Protein AF-A0A8X8BJA2-F1 (afdb_monomer)

Secondary structure (DSSP, 8-state):
--PPPPTTS---HHHHHHHHHHHHTTTT--SSHHHHHHHHHHHHHHHHHH-TT--HHHHHHHSPPP---

Radius of gyration: 11.99 Å; Cα contacts (8 Å, |Δi|>4): 48; chains: 1; bounding box: 29×30×26 Å

Organism: Polypterus senegalus (NCBI:txid55291)

Foldseek 3Di:
DDFDQDPVRDGDPLLVVLVVVCVVVVQQDDPDDVSRLVSLVVVLVVVCVVPVPDDPVVSCSNRPHDDDD

Sequence (69 aa):
M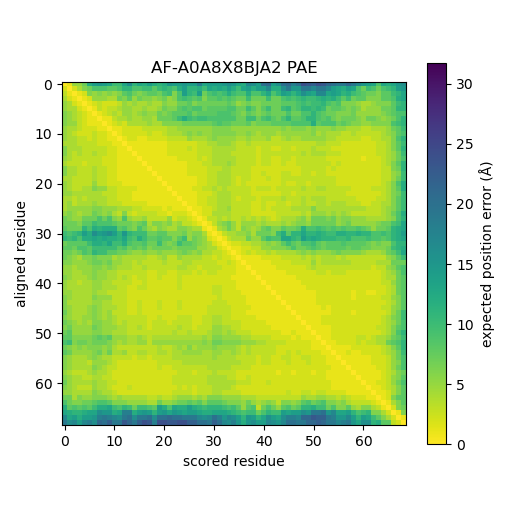NMPIAEDNSVHFTSTLTALIRTALEIKLASGVANQQRSDAELRKEISTVWPNLSQKTLDLLVPPHRRK

Nearest PDB structures (foldseek):
  8x91-assembly1_A  TM=9.660E-01  e=1.659E-05  Homo sapiens
  7yg5-assembly1_A  TM=9.416E-01  e=8.004E-05  Homo sapiens
  8x93-assembly1_A  TM=9.364E-01  e=1.111E-04  Homo sapiens

Solvent-accessible surface area (backbone atoms only — not comparable to full-atom values): 4275 Å² total; per-residue (Å²): 136,91,75,74,67,47,97,87,73,44,69,55,65,66,33,52,51,42,50,52,52,34,58,79,67,59,58,66,72,49,85,56,71,74,47,32,55,52,32,50,54,51,50,50,53,50,50,44,67,78,38,74,85,61,50,70,71,57,49,40,42,59,54,66,74,78,81,80,126

Mean predicted aligned error: 4.81 Å

Structure (mmCIF, N/CA/C/O backbone):
data_AF-A0A8X8BJA2-F1
#
_entry.id   AF-A0A8X8BJA2-F1
#
loop_
_atom_site.group_PDB
_atom_site.id
_atom_site.type_symbol
_atom_site.label_atom_id
_atom_site.label_alt_id
_atom_site.label_comp_id
_atom_site.label_asym_id
_atom_site.label_entity_id
_atom_site.label_seq_id
_atom_site.pdbx_PDB_ins_code
_atom_site.Cartn_x
_atom_site.Cartn_y
_atom_site.Cartn_z
_atom_site.occupancy
_atom_site.B_iso_or_equiv
_atom_site.auth_seq_id
_atom_site.auth_comp_id
_atom_site.auth_asym_id
_atom_site.auth_atom_id
_atom_site.pdbx_PDB_model_num
ATOM 1 N N . MET A 1 1 ? 2.835 12.065 -4.802 1.00 57.66 1 MET A N 1
ATOM 2 C CA . MET A 1 1 ? 2.750 10.616 -5.082 1.00 57.66 1 MET A CA 1
ATOM 3 C C . MET A 1 1 ? 4.155 10.035 -5.038 1.00 57.66 1 MET A C 1
ATOM 5 O O . MET A 1 1 ? 4.913 10.267 -5.965 1.00 57.66 1 MET A O 1
ATOM 9 N N . ASN A 1 2 ? 4.524 9.361 -3.944 1.00 61.16 2 ASN A N 1
ATOM 10 C CA . ASN A 1 2 ? 5.872 8.811 -3.725 1.00 61.16 2 ASN A CA 1
ATOM 11 C C . ASN A 1 2 ? 5.853 7.293 -3.942 1.00 61.16 2 ASN A C 1
ATOM 13 O O . ASN A 1 2 ? 5.874 6.521 -2.987 1.00 61.16 2 ASN A O 1
ATOM 17 N N . MET A 1 3 ? 5.736 6.877 -5.200 1.00 73.69 3 MET A N 1
ATOM 18 C CA . MET A 1 3 ? 5.684 5.463 -5.566 1.00 73.69 3 MET A CA 1
ATOM 19 C C . MET A 1 3 ? 7.092 4.863 -5.616 1.00 73.69 3 MET A C 1
ATOM 21 O O . MET A 1 3 ? 7.969 5.469 -6.233 1.00 73.69 3 MET A O 1
ATOM 25 N N . PRO A 1 4 ? 7.344 3.693 -5.001 1.00 72.12 4 PRO A N 1
ATOM 26 C CA . PRO A 1 4 ? 8.617 3.009 -5.171 1.00 72.12 4 PRO A CA 1
ATOM 27 C C . PRO A 1 4 ? 8.744 2.500 -6.610 1.00 72.12 4 PRO A C 1
ATOM 29 O O . PRO A 1 4 ? 7.833 1.868 -7.145 1.00 72.12 4 PRO A O 1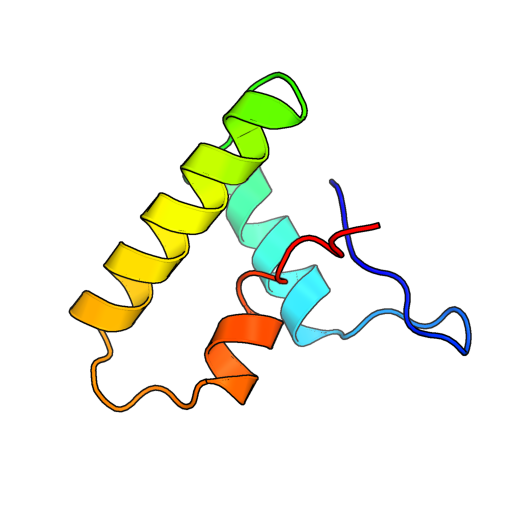
ATOM 32 N N . ILE A 1 5 ? 9.896 2.775 -7.211 1.00 79.25 5 ILE A N 1
ATOM 33 C CA . ILE A 1 5 ? 10.294 2.238 -8.509 1.00 79.25 5 ILE A CA 1
ATOM 34 C C . ILE A 1 5 ? 11.102 0.961 -8.241 1.00 79.25 5 ILE A C 1
ATOM 36 O O . ILE A 1 5 ? 11.963 0.941 -7.350 1.00 79.25 5 ILE A O 1
ATOM 40 N N . ALA A 1 6 ? 10.780 -0.115 -8.955 1.00 80.38 6 ALA A N 1
ATOM 41 C CA . ALA A 1 6 ? 11.529 -1.365 -8.915 1.00 80.38 6 ALA A CA 1
ATOM 42 C C . ALA A 1 6 ? 12.895 -1.217 -9.618 1.00 80.38 6 ALA A C 1
ATOM 44 O O . ALA A 1 6 ? 13.170 -0.219 -10.279 1.00 80.38 6 ALA A O 1
ATOM 45 N N . GLU A 1 7 ? 13.784 -2.197 -9.455 1.00 81.75 7 GLU A N 1
ATOM 46 C CA . GLU A 1 7 ? 15.154 -2.135 -10.002 1.00 81.75 7 GLU A CA 1
ATOM 47 C C . GLU A 1 7 ? 15.195 -2.122 -11.538 1.00 81.75 7 GLU A C 1
ATOM 49 O O . GLU A 1 7 ? 16.128 -1.591 -12.133 1.00 81.75 7 GLU A O 1
ATOM 54 N N . ASP A 1 8 ? 14.152 -2.644 -12.178 1.00 88.62 8 ASP A N 1
ATOM 55 C CA . ASP A 1 8 ? 13.949 -2.652 -13.627 1.00 88.62 8 ASP A CA 1
ATOM 56 C C . ASP A 1 8 ? 13.249 -1.383 -14.156 1.00 88.62 8 ASP A C 1
ATOM 58 O O . ASP A 1 8 ? 12.804 -1.348 -15.302 1.00 88.62 8 ASP A O 1
ATOM 62 N N . ASN A 1 9 ? 13.140 -0.333 -13.335 1.00 85.12 9 ASN A N 1
ATOM 63 C CA . ASN A 1 9 ? 12.388 0.897 -13.606 1.00 85.12 9 ASN A CA 1
ATOM 64 C C . ASN A 1 9 ? 10.869 0.708 -13.783 1.00 85.12 9 ASN A C 1
ATOM 66 O O . ASN A 1 9 ? 10.184 1.633 -14.229 1.00 85.12 9 ASN A O 1
ATOM 70 N N . SER A 1 10 ? 10.316 -0.451 -13.414 1.00 87.88 10 SER A N 1
ATOM 71 C CA . SER A 1 10 ? 8.869 -0.673 -13.416 1.00 87.88 10 SER A CA 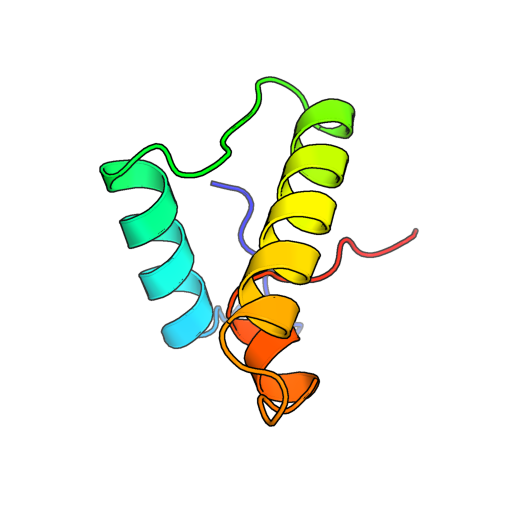1
ATOM 72 C C . SER A 1 10 ? 8.208 -0.215 -12.109 1.00 87.88 10 SER A C 1
ATOM 74 O O . SER A 1 10 ? 8.857 0.034 -11.088 1.00 87.88 10 SER A O 1
ATOM 76 N N . VAL A 1 11 ? 6.879 -0.098 -12.134 1.00 89.06 11 VAL A N 1
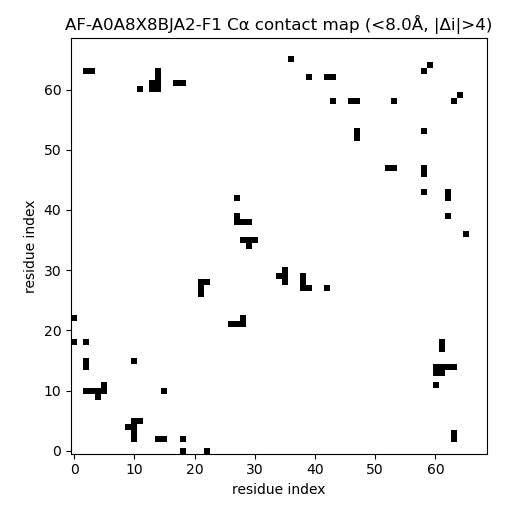ATOM 77 C CA . VAL A 1 11 ? 6.047 0.106 -10.941 1.00 89.06 11 VAL A CA 1
ATOM 78 C C . VAL A 1 11 ? 5.008 -1.005 -10.849 1.00 89.06 11 VAL A C 1
ATOM 80 O O . VAL A 1 11 ? 4.470 -1.459 -11.858 1.00 89.06 11 VAL A O 1
ATOM 83 N N . HIS A 1 12 ? 4.677 -1.433 -9.632 1.00 88.38 12 HIS A N 1
ATOM 84 C CA . HIS A 1 12 ? 3.640 -2.442 -9.436 1.00 88.38 12 HIS A CA 1
ATOM 85 C C . HIS A 1 12 ? 2.242 -1.850 -9.623 1.00 88.38 12 HIS A C 1
ATOM 87 O O . HIS A 1 12 ? 1.880 -0.887 -8.949 1.00 88.38 12 HIS A O 1
ATOM 93 N N . PHE A 1 13 ? 1.425 -2.484 -10.471 1.00 90.75 13 PHE A N 1
ATOM 94 C CA . PHE A 1 13 ? 0.044 -2.063 -10.731 1.00 90.75 13 PHE A CA 1
ATOM 95 C C . PHE A 1 13 ? -0.770 -1.882 -9.444 1.00 90.75 13 PHE A C 1
ATOM 97 O O . PHE A 1 13 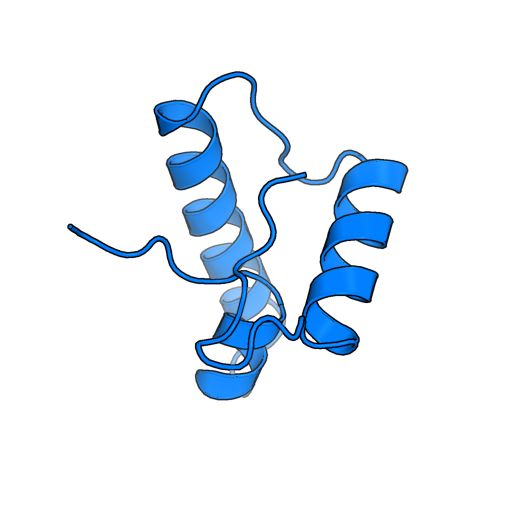? -1.359 -0.825 -9.244 1.00 90.75 13 PHE A O 1
ATOM 104 N N . THR A 1 14 ? -0.760 -2.878 -8.550 1.00 90.44 14 THR A N 1
ATOM 105 C CA . THR A 1 14 ? -1.507 -2.826 -7.284 1.00 90.44 14 THR A CA 1
ATOM 106 C C . THR A 1 14 ? -1.089 -1.635 -6.434 1.00 90.44 14 THR A C 1
ATOM 108 O O . THR A 1 14 ? -1.942 -0.890 -5.969 1.00 90.44 14 THR A O 1
ATOM 111 N N . SER A 1 15 ? 0.216 -1.406 -6.283 1.00 89.94 15 SER A N 1
ATOM 112 C CA . SER A 1 15 ? 0.731 -0.278 -5.511 1.00 89.94 15 SER A CA 1
ATOM 113 C C . SER A 1 15 ? 0.321 1.056 -6.140 1.00 89.94 15 SER A C 1
ATOM 115 O O . SER A 1 15 ? -0.100 1.967 -5.430 1.00 89.94 15 SER A O 1
ATOM 117 N N . THR A 1 16 ? 0.399 1.171 -7.470 1.00 90.88 16 THR A N 1
ATOM 118 C CA . THR A 1 16 ? -0.011 2.377 -8.204 1.00 90.88 16 THR A CA 1
ATOM 119 C C . THR A 1 16 ? -1.501 2.644 -8.039 1.00 90.88 16 THR A C 1
ATOM 121 O O . THR A 1 16 ? -1.890 3.765 -7.718 1.00 90.88 16 THR A O 1
ATOM 124 N N . LEU A 1 17 ? -2.338 1.617 -8.197 1.00 92.25 17 LEU A N 1
ATOM 125 C CA . LEU A 1 17 ? -3.781 1.718 -8.010 1.00 92.25 17 LEU A CA 1
ATOM 126 C C . LEU A 1 17 ? -4.125 2.145 -6.578 1.0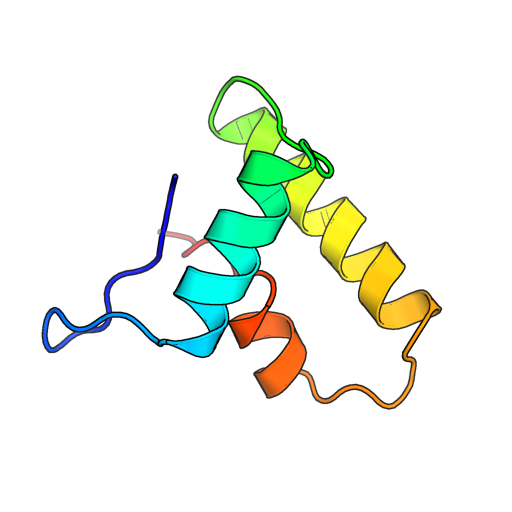0 92.25 17 LEU A C 1
ATOM 128 O O . LEU A 1 17 ? -4.897 3.083 -6.387 1.00 92.25 17 LEU A O 1
ATOM 132 N N . THR A 1 18 ? -3.523 1.511 -5.570 1.00 91.00 18 THR A N 1
ATOM 133 C CA . THR A 1 18 ? -3.742 1.868 -4.164 1.00 91.00 18 THR A CA 1
ATOM 134 C C . THR A 1 18 ? -3.319 3.302 -3.875 1.00 91.00 18 THR A C 1
ATOM 136 O O . THR A 1 18 ? -4.044 4.018 -3.189 1.00 91.00 18 THR A O 1
ATOM 139 N N . ALA A 1 19 ? -2.195 3.761 -4.423 1.00 88.88 19 ALA A N 1
ATOM 140 C CA . ALA A 1 19 ? -1.757 5.136 -4.235 1.00 88.88 19 ALA A CA 1
ATOM 141 C C . ALA A 1 19 ? -2.701 6.147 -4.907 1.00 88.88 19 ALA A C 1
ATOM 143 O O . ALA A 1 19 ? -2.998 7.179 -4.310 1.00 88.88 19 ALA A O 1
ATOM 144 N N . LEU A 1 20 ? -3.220 5.845 -6.103 1.00 91.81 20 LEU A N 1
ATOM 145 C CA . LEU A 1 20 ? -4.209 6.694 -6.776 1.00 91.81 20 LEU A CA 1
ATOM 146 C C . LEU A 1 20 ? -5.506 6.793 -5.966 1.00 91.81 20 LEU A C 1
ATOM 148 O O . LEU A 1 20 ? -5.999 7.897 -5.749 1.00 91.81 20 LEU A O 1
ATOM 152 N N . ILE A 1 21 ? -6.017 5.665 -5.460 1.00 92.56 21 ILE A N 1
ATOM 153 C CA . ILE A 1 21 ? -7.197 5.632 -4.582 1.00 92.56 21 ILE A CA 1
ATOM 154 C C . ILE A 1 21 ? -6.932 6.435 -3.303 1.00 92.56 21 ILE A C 1
ATOM 156 O O . ILE A 1 21 ? -7.745 7.272 -2.918 1.00 92.56 21 ILE A O 1
ATOM 160 N N . ARG A 1 22 ? -5.772 6.227 -2.666 1.00 90.56 22 ARG A N 1
ATOM 161 C CA . ARG A 1 22 ? -5.367 6.945 -1.452 1.00 90.56 22 ARG A CA 1
ATOM 162 C C . ARG A 1 22 ? -5.337 8.455 -1.671 1.00 90.56 22 ARG A C 1
ATOM 164 O O . ARG A 1 22 ? -5.751 9.194 -0.786 1.00 90.56 22 ARG A O 1
ATOM 171 N N . THR A 1 23 ? -4.856 8.906 -2.827 1.00 89.75 23 THR A N 1
ATOM 172 C CA . THR A 1 23 ? -4.828 10.329 -3.173 1.00 89.75 23 THR A CA 1
ATOM 173 C C . THR A 1 23 ? -6.197 10.886 -3.510 1.00 89.75 23 THR A C 1
ATOM 175 O O . THR A 1 23 ? -6.533 11.945 -2.998 1.00 89.75 23 THR A O 1
ATOM 178 N N . ALA A 1 24 ? -7.006 10.176 -4.294 1.00 93.06 24 ALA A N 1
ATOM 179 C CA . ALA A 1 24 ? -8.352 10.627 -4.641 1.00 93.06 24 ALA A CA 1
ATOM 180 C C . ALA A 1 24 ? -9.280 10.744 -3.419 1.00 93.06 24 ALA A C 1
ATOM 182 O O . ALA A 1 24 ? -10.188 11.567 -3.417 1.00 93.06 24 ALA A O 1
ATOM 183 N N . LEU A 1 25 ? -9.051 9.920 -2.393 1.00 93.00 25 LEU A N 1
ATOM 184 C CA . LEU A 1 25 ? -9.839 9.891 -1.158 1.00 93.00 25 LEU A CA 1
ATOM 185 C C . LEU A 1 25 ? -9.150 10.590 0.025 1.00 93.00 25 LEU A C 1
ATOM 187 O O . LEU A 1 25 ? -9.652 10.519 1.142 1.00 93.00 25 LEU A O 1
ATOM 191 N N . GLU A 1 26 ? -7.983 11.199 -0.196 1.00 88.69 26 GLU A N 1
ATOM 192 C CA . GLU A 1 26 ? -7.188 11.887 0.833 1.00 88.69 26 GLU A CA 1
ATOM 193 C C . GLU A 1 26 ? -6.897 11.039 2.093 1.00 88.69 26 GLU A C 1
ATOM 195 O O . GLU A 1 26 ? -6.807 11.534 3.218 1.00 88.69 26 GLU A O 1
ATOM 200 N N . ILE A 1 27 ? -6.699 9.728 1.924 1.00 88.00 27 ILE A N 1
ATOM 201 C CA . ILE A 1 27 ? -6.523 8.796 3.045 1.00 88.00 27 ILE A CA 1
ATOM 202 C C . ILE A 1 27 ? -5.134 8.971 3.666 1.00 88.00 27 ILE A C 1
ATOM 204 O O . ILE A 1 27 ? -4.114 8.569 3.092 1.00 88.00 27 ILE A O 1
ATOM 208 N N . LYS A 1 28 ? -5.102 9.522 4.886 1.00 82.81 28 LYS A N 1
ATOM 209 C CA . LYS A 1 28 ? -3.889 9.702 5.702 1.00 82.81 28 LYS A CA 1
ATOM 210 C C . LYS A 1 28 ? -2.728 10.287 4.895 1.00 82.81 28 LYS A C 1
ATOM 212 O O . LYS A 1 28 ? -1.622 9.750 4.918 1.00 82.81 28 LYS A O 1
ATOM 217 N N . LEU A 1 29 ? -2.983 11.329 4.113 1.00 83.12 29 LEU A N 1
ATOM 218 C CA . LEU A 1 29 ? -1.925 12.069 3.435 1.00 83.12 29 LEU A CA 1
ATOM 219 C C . LEU A 1 29 ? -1.398 13.164 4.356 1.00 83.12 29 LEU A C 1
ATOM 221 O O . LEU A 1 29 ? -2.178 13.858 5.002 1.00 83.12 29 LEU A O 1
ATOM 225 N N . ALA A 1 30 ? -0.078 13.322 4.409 1.00 81.56 30 ALA A N 1
ATOM 226 C CA . ALA A 1 30 ? 0.545 14.375 5.191 1.00 81.56 30 ALA A CA 1
ATOM 227 C C . ALA A 1 30 ? 1.535 15.181 4.350 1.00 81.56 30 ALA A C 1
ATOM 229 O O . ALA A 1 30 ? 2.215 14.667 3.462 1.00 81.56 30 ALA A O 1
ATOM 230 N N . SER A 1 31 ? 1.641 16.473 4.656 1.00 78.12 31 SER A N 1
ATOM 231 C CA . SER A 1 31 ? 2.642 17.341 4.046 1.00 78.12 31 SER A CA 1
ATOM 232 C C . SER A 1 31 ? 4.022 17.075 4.656 1.00 78.12 31 SER A C 1
ATOM 234 O O . SER A 1 31 ? 4.205 17.190 5.872 1.00 78.12 31 SER A O 1
ATOM 236 N N . GLY A 1 32 ? 5.003 16.781 3.801 1.00 77.75 32 GLY A N 1
ATOM 237 C CA . GLY A 1 32 ? 6.403 16.586 4.183 1.00 77.75 32 GLY A CA 1
ATOM 238 C C . GLY A 1 32 ? 6.783 15.123 4.429 1.00 77.75 32 GLY A C 1
ATOM 239 O O . GLY A 1 32 ? 5.977 14.316 4.885 1.00 77.75 32 GLY A O 1
ATOM 240 N N . VAL A 1 33 ? 8.043 14.784 4.131 1.00 75.12 33 VAL A N 1
ATOM 241 C CA . VAL A 1 33 ? 8.545 13.397 4.141 1.00 75.12 33 VAL A CA 1
ATOM 242 C C . VAL A 1 33 ? 8.356 12.740 5.508 1.00 75.12 33 VAL A C 1
ATOM 244 O O . VAL A 1 33 ? 7.730 11.693 5.578 1.00 75.12 33 VAL A O 1
ATOM 247 N N . ALA A 1 34 ? 8.818 13.368 6.595 1.00 77.06 34 ALA A N 1
ATOM 248 C CA . ALA A 1 34 ? 8.737 12.796 7.943 1.00 77.06 34 ALA A CA 1
ATOM 249 C C . ALA A 1 34 ? 7.291 12.526 8.401 1.00 77.06 34 ALA A C 1
ATOM 251 O O . ALA A 1 34 ? 7.003 11.483 8.990 1.00 77.06 34 ALA A O 1
ATOM 252 N N . ASN A 1 35 ? 6.366 13.435 8.081 1.00 81.06 35 ASN A N 1
ATOM 253 C CA . ASN A 1 35 ? 4.957 13.270 8.432 1.00 81.06 35 ASN A CA 1
ATOM 254 C C . ASN A 1 35 ? 4.298 12.174 7.591 1.00 81.06 35 ASN A C 1
ATOM 256 O O . ASN A 1 35 ? 3.517 11.390 8.123 1.00 81.06 35 ASN A O 1
ATOM 260 N N . GLN A 1 36 ? 4.668 12.060 6.312 1.00 83.38 36 GLN A N 1
ATOM 261 C CA . GLN A 1 36 ? 4.182 10.990 5.446 1.00 83.38 36 GLN A CA 1
ATOM 262 C C . GLN A 1 36 ? 4.597 9.609 5.972 1.00 83.38 36 GLN A C 1
ATOM 264 O O . GLN A 1 36 ? 3.777 8.695 5.972 1.00 83.38 36 GLN A O 1
ATOM 269 N N . GLN A 1 37 ? 5.818 9.464 6.507 1.00 85.56 37 GLN A N 1
ATOM 270 C CA . GLN A 1 37 ? 6.257 8.190 7.092 1.00 85.56 37 GLN A CA 1
ATOM 271 C C . GLN A 1 37 ? 5.422 7.766 8.295 1.00 85.56 37 GLN A C 1
ATOM 273 O O . GLN A 1 37 ? 5.102 6.587 8.461 1.00 85.56 37 GLN A O 1
ATOM 278 N N . ARG A 1 38 ? 5.047 8.734 9.131 1.00 88.06 38 ARG A N 1
ATOM 279 C CA . ARG A 1 38 ? 4.172 8.486 10.273 1.00 88.06 38 ARG A CA 1
ATOM 280 C C . ARG A 1 38 ? 2.776 8.070 9.815 1.00 88.06 38 ARG A C 1
ATOM 282 O O . ARG A 1 38 ? 2.254 7.071 10.304 1.00 88.06 38 ARG A O 1
ATOM 289 N N . SER A 1 39 ? 2.201 8.788 8.856 1.00 89.81 39 SER A N 1
ATOM 290 C CA . SER A 1 39 ? 0.884 8.461 8.310 1.00 89.81 39 SER A CA 1
ATOM 291 C C . SER A 1 39 ? 0.848 7.086 7.635 1.00 89.81 39 SER A C 1
ATOM 293 O O . SER A 1 39 ? -0.131 6.359 7.791 1.00 89.81 39 SER A O 1
ATOM 295 N N . ASP A 1 40 ? 1.920 6.690 6.945 1.00 90.00 40 ASP A N 1
ATOM 296 C CA . ASP A 1 40 ? 2.054 5.361 6.337 1.00 90.00 40 ASP A CA 1
ATOM 297 C C . ASP A 1 40 ? 2.139 4.257 7.402 1.00 90.00 40 ASP A C 1
ATOM 299 O O . ASP A 1 40 ? 1.497 3.214 7.266 1.00 90.00 40 ASP A O 1
ATOM 303 N N . ALA A 1 41 ? 2.870 4.489 8.496 1.00 91.06 41 ALA A N 1
ATOM 304 C CA . ALA A 1 41 ? 2.935 3.553 9.619 1.00 91.06 41 ALA A CA 1
ATOM 305 C C . ALA A 1 41 ? 1.568 3.372 10.304 1.00 91.06 41 ALA A C 1
ATOM 307 O O . ALA A 1 41 ? 1.174 2.248 10.625 1.00 91.06 41 ALA A O 1
ATOM 308 N N . GLU A 1 42 ? 0.822 4.461 10.492 1.00 92.50 42 GLU A N 1
ATOM 309 C CA . GLU A 1 42 ? -0.534 4.408 11.041 1.00 92.50 42 GLU A CA 1
ATOM 310 C C . GLU A 1 42 ? -1.509 3.685 10.106 1.00 92.50 42 GLU A C 1
ATOM 312 O O . GLU A 1 42 ? -2.292 2.856 10.568 1.00 92.50 42 GLU A O 1
ATOM 317 N N . LEU A 1 43 ? -1.440 3.953 8.798 1.00 92.31 43 LEU A N 1
ATOM 318 C CA . LEU A 1 43 ? -2.263 3.275 7.797 1.0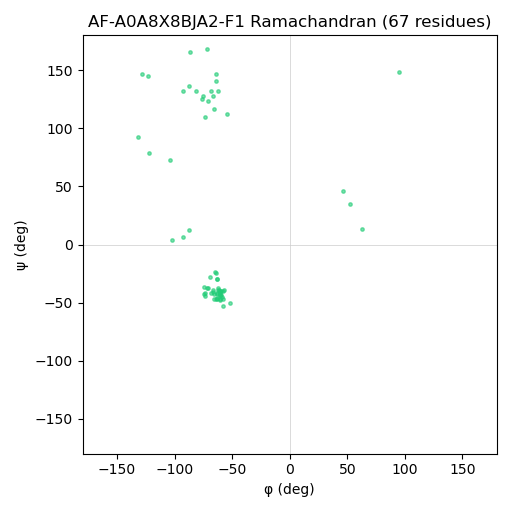0 92.31 43 LEU A CA 1
ATOM 319 C C . LEU A 1 43 ? -1.992 1.765 7.783 1.00 92.31 43 LEU A C 1
ATOM 321 O O . LEU A 1 43 ? -2.924 0.966 7.751 1.00 92.31 43 LEU A O 1
ATOM 325 N N . ARG A 1 44 ? -0.722 1.356 7.875 1.00 93.38 44 ARG A N 1
ATOM 326 C CA . ARG A 1 44 ? -0.352 -0.065 7.964 1.00 93.38 44 ARG A CA 1
ATOM 327 C C . ARG A 1 44 ? -0.952 -0.733 9.193 1.00 93.38 44 ARG A C 1
ATOM 329 O O . ARG A 1 44 ? -1.501 -1.824 9.075 1.00 93.38 44 ARG A O 1
ATOM 336 N N . LYS A 1 45 ? -0.892 -0.070 10.351 1.00 93.94 45 LYS A N 1
ATOM 337 C CA . LYS A 1 45 ? -1.486 -0.581 11.593 1.00 93.94 45 LYS A CA 1
ATOM 338 C C . LYS A 1 45 ? -2.999 -0.773 11.460 1.00 93.94 45 LYS A C 1
ATOM 340 O O . LYS A 1 45 ? -3.516 -1.800 11.897 1.00 93.94 45 LYS A O 1
ATOM 345 N N . GLU A 1 46 ? -3.700 0.183 10.857 1.00 94.75 46 GLU A N 1
ATOM 346 C CA . GLU A 1 46 ? -5.145 0.077 10.621 1.00 94.75 46 GLU A CA 1
ATOM 347 C C . GLU A 1 46 ? -5.485 -1.070 9.670 1.00 94.75 46 GLU A C 1
ATOM 349 O O . GLU A 1 46 ? -6.332 -1.896 10.004 1.00 94.75 46 GLU A O 1
ATOM 354 N N . ILE A 1 47 ? -4.774 -1.195 8.544 1.00 93.81 47 ILE A N 1
ATOM 355 C CA . ILE A 1 47 ? -4.983 -2.296 7.591 1.00 93.81 47 ILE A CA 1
ATOM 356 C C . ILE A 1 47 ? -4.759 -3.652 8.273 1.00 93.81 4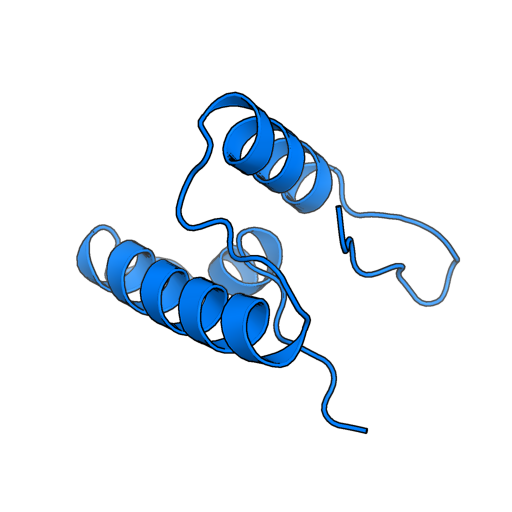7 ILE A C 1
ATOM 358 O O . ILE A 1 47 ? -5.593 -4.543 8.138 1.00 93.81 47 ILE A O 1
ATOM 362 N N . SER A 1 48 ? -3.687 -3.809 9.055 1.00 94.19 48 SER A N 1
ATOM 363 C CA . SER A 1 48 ? -3.435 -5.043 9.815 1.00 94.19 48 SER A CA 1
ATOM 364 C C . SER A 1 48 ? -4.500 -5.330 10.875 1.00 94.19 48 SER A C 1
ATOM 366 O O . SER A 1 48 ? -4.750 -6.489 11.187 1.00 94.19 48 SER A O 1
ATOM 368 N N . THR A 1 49 ? -5.132 -4.295 11.433 1.00 96.06 49 THR A N 1
ATOM 369 C CA . THR A 1 49 ? -6.206 -4.457 12.424 1.00 96.06 49 THR A CA 1
ATOM 370 C C . THR A 1 49 ? -7.502 -4.930 11.763 1.00 96.06 49 THR A C 1
ATOM 372 O O . THR A 1 49 ? -8.173 -5.809 12.296 1.00 96.06 49 THR A O 1
ATOM 375 N N . VAL A 1 50 ? -7.848 -4.379 10.594 1.00 96.75 50 VAL A N 1
ATOM 376 C CA . VAL A 1 50 ? -9.060 -4.756 9.843 1.00 96.75 50 VAL A CA 1
ATOM 377 C C . VAL A 1 50 ? -8.895 -6.120 9.163 1.00 96.75 50 VAL A C 1
ATOM 379 O O . VAL A 1 50 ? -9.835 -6.912 9.130 1.00 96.75 50 VAL A O 1
ATOM 382 N N . TRP A 1 51 ? -7.695 -6.424 8.662 1.00 96.19 51 TRP A N 1
ATOM 383 C CA . TRP A 1 51 ? -7.374 -7.687 7.995 1.00 96.19 51 TRP A CA 1
ATOM 384 C C . TRP A 1 51 ? -6.207 -8.410 8.690 1.00 96.19 51 TRP A C 1
ATOM 386 O O . TRP A 1 51 ? -5.088 -8.410 8.172 1.00 96.19 51 TRP A O 1
ATOM 396 N N . PRO A 1 52 ? -6.445 -9.091 9.827 1.00 93.81 52 PRO A N 1
ATOM 397 C CA . PRO A 1 52 ? -5.384 -9.731 10.617 1.00 93.81 52 PRO A CA 1
ATOM 398 C C . PRO A 1 52 ? -4.659 -10.873 9.889 1.00 93.81 52 PRO A C 1
ATOM 400 O O . PRO A 1 52 ? -3.502 -11.153 10.181 1.00 93.81 52 PRO A O 1
ATOM 403 N N . ASN A 1 53 ? -5.313 -11.507 8.911 1.00 95.75 53 ASN A N 1
ATOM 404 C CA . ASN A 1 53 ? -4.735 -12.588 8.102 1.00 95.75 53 ASN A CA 1
ATOM 405 C C . ASN A 1 53 ? -4.074 -12.087 6.804 1.00 95.75 53 ASN A C 1
ATOM 407 O O . ASN A 1 53 ? -3.695 -12.892 5.950 1.00 95.75 53 ASN A O 1
ATOM 411 N N . LEU A 1 54 ? -3.973 -10.768 6.605 1.00 95.00 54 LEU A N 1
ATOM 412 C CA . LEU A 1 54 ? -3.331 -10.207 5.422 1.00 95.00 54 LEU A CA 1
ATOM 413 C C . LEU A 1 54 ? -1.834 -10.526 5.444 1.00 95.00 54 LEU A C 1
ATOM 415 O O . LEU A 1 54 ? -1.132 -10.226 6.407 1.00 95.00 54 LEU A O 1
ATOM 419 N N . SER A 1 55 ? -1.328 -11.101 4.353 1.00 95.00 55 SER A N 1
ATOM 420 C CA . SER A 1 55 ? 0.099 -11.400 4.256 1.00 95.00 55 SER A CA 1
ATOM 421 C C . SER A 1 55 ? 0.944 -10.122 4.284 1.00 95.00 55 SER A C 1
ATOM 423 O O . SER A 1 55 ? 0.563 -9.092 3.716 1.00 95.00 55 SER A O 1
ATOM 425 N N . GLN A 1 56 ? 2.141 -10.216 4.865 1.00 90.75 56 GLN A N 1
ATOM 426 C CA . GLN A 1 56 ? 3.093 -9.106 4.910 1.00 90.75 56 GLN A CA 1
ATOM 427 C C . GLN A 1 56 ? 3.441 -8.590 3.503 1.00 90.75 56 GLN A C 1
ATOM 429 O O . GLN A 1 56 ? 3.483 -7.384 3.276 1.00 90.75 56 GLN A O 1
ATOM 434 N N . LYS A 1 57 ? 3.580 -9.500 2.530 1.00 90.50 57 LYS A N 1
ATOM 435 C CA . LYS A 1 57 ? 3.836 -9.165 1.122 1.00 90.50 57 LYS A CA 1
ATOM 436 C C . LYS A 1 57 ? 2.722 -8.302 0.527 1.00 90.50 57 LYS A C 1
ATOM 438 O O . LYS A 1 57 ? 3.001 -7.337 -0.176 1.00 90.50 57 LYS A O 1
ATOM 443 N N . THR A 1 58 ? 1.462 -8.639 0.802 1.00 91.50 58 THR A N 1
ATOM 444 C CA . THR A 1 58 ? 0.325 -7.846 0.320 1.00 91.50 58 THR A CA 1
ATOM 445 C C . THR A 1 58 ? 0.285 -6.486 1.008 1.00 91.50 58 THR A C 1
ATOM 447 O O . THR A 1 58 ? 0.079 -5.480 0.337 1.00 91.50 58 THR A O 1
ATOM 450 N N . LEU A 1 59 ? 0.544 -6.427 2.318 1.00 92.38 59 LEU A N 1
ATOM 451 C CA . LEU A 1 59 ? 0.612 -5.162 3.053 1.00 92.38 59 LEU A CA 1
ATOM 452 C C . LEU A 1 59 ? 1.703 -4.231 2.499 1.00 92.38 59 LEU A C 1
ATOM 454 O O . LEU A 1 59 ? 1.471 -3.033 2.355 1.00 92.38 59 LEU A O 1
ATOM 458 N N . ASP A 1 60 ? 2.861 -4.780 2.136 1.00 90.19 60 ASP A N 1
ATOM 459 C CA . ASP A 1 60 ? 3.959 -4.028 1.520 1.00 90.19 60 ASP A CA 1
ATOM 460 C C . ASP A 1 60 ? 3.636 -3.554 0.098 1.00 90.19 60 ASP A C 1
ATOM 462 O O . ASP A 1 60 ? 4.121 -2.506 -0.317 1.00 90.19 60 ASP A O 1
ATOM 466 N N . LEU A 1 61 ? 2.779 -4.264 -0.640 1.00 89.75 61 LEU A N 1
ATOM 467 C CA . LEU A 1 61 ? 2.274 -3.776 -1.925 1.00 89.75 61 LEU A CA 1
ATOM 468 C C . LEU A 1 61 ? 1.274 -2.628 -1.755 1.00 89.75 61 LEU A C 1
ATOM 470 O O . LEU A 1 61 ? 1.279 -1.709 -2.571 1.00 89.75 61 LEU A O 1
ATOM 474 N N . LEU A 1 62 ? 0.423 -2.676 -0.726 1.00 90.31 62 LEU A N 1
ATOM 475 C CA . LEU A 1 62 ? -0.590 -1.646 -0.470 1.00 90.31 62 LEU A CA 1
ATOM 476 C C . LEU A 1 62 ? 0.020 -0.364 0.105 1.00 90.31 62 LE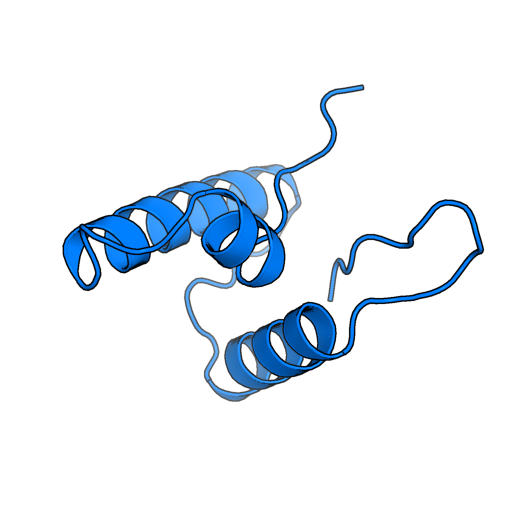U A C 1
ATOM 478 O O . LEU A 1 62 ? -0.348 0.738 -0.297 1.00 90.31 62 LEU A O 1
ATOM 482 N N . VAL A 1 63 ? 0.954 -0.502 1.045 1.00 89.69 63 VAL A N 1
ATOM 483 C CA . VAL A 1 63 ? 1.653 0.623 1.672 1.00 89.69 63 VAL A CA 1
ATOM 484 C C . VAL A 1 63 ? 3.147 0.322 1.665 1.00 89.69 63 VAL A C 1
ATOM 486 O O . VAL A 1 63 ? 3.637 -0.330 2.591 1.00 89.69 63 VAL A O 1
ATOM 489 N N . PRO A 1 64 ? 3.885 0.766 0.638 1.00 84.94 64 PRO A N 1
ATOM 490 C CA . PRO A 1 64 ? 5.279 0.392 0.500 1.00 84.94 64 PRO A CA 1
ATOM 491 C C . PRO A 1 64 ? 6.146 0.871 1.664 1.00 84.94 64 PRO A C 1
ATOM 493 O O . PRO A 1 64 ? 6.076 2.043 2.042 1.00 84.94 64 PRO A O 1
ATOM 496 N N . PRO A 1 65 ? 6.987 -0.006 2.240 1.00 79.19 65 PRO A N 1
ATOM 497 C CA . PRO A 1 65 ? 7.885 0.390 3.309 1.00 79.19 65 PRO A CA 1
ATOM 498 C C . PRO A 1 65 ? 8.893 1.413 2.788 1.00 79.19 65 PRO A C 1
ATOM 500 O O . PRO A 1 65 ? 9.415 1.312 1.675 1.00 79.19 65 PRO A O 1
ATOM 503 N N . HIS A 1 66 ? 9.205 2.408 3.608 1.00 71.31 66 HIS A N 1
ATOM 504 C CA . HIS A 1 66 ? 10.233 3.375 3.256 1.00 71.31 66 HIS A CA 1
ATOM 505 C C . HIS A 1 66 ? 11.601 2.703 3.313 1.00 71.31 66 HIS A C 1
ATOM 507 O O . HIS A 1 66 ? 11.980 2.158 4.352 1.00 71.31 66 HIS A O 1
ATOM 513 N N . ARG A 1 67 ? 12.342 2.742 2.196 1.00 60.97 67 ARG A N 1
ATOM 514 C CA . ARG A 1 67 ? 13.740 2.303 2.158 1.00 60.97 67 ARG A CA 1
ATOM 515 C C . ARG A 1 67 ? 14.495 3.082 3.241 1.00 60.97 67 ARG A C 1
ATOM 517 O O . ARG A 1 67 ? 14.640 4.299 3.133 1.00 60.97 67 ARG A O 1
ATOM 524 N N . ARG A 1 68 ? 14.953 2.395 4.292 1.00 47.81 68 ARG A N 1
ATOM 525 C CA . ARG A 1 68 ? 16.025 2.930 5.135 1.00 47.81 68 ARG A CA 1
ATOM 526 C C . ARG A 1 68 ? 17.261 2.975 4.239 1.00 47.81 68 ARG A C 1
ATOM 528 O O . ARG A 1 68 ? 17.641 1.936 3.703 1.00 47.81 68 ARG A O 1
ATOM 535 N N . LYS A 1 69 ? 17.776 4.178 3.983 1.00 34.41 69 LYS A N 1
ATOM 536 C CA . LYS A 1 69 ? 19.153 4.325 3.507 1.00 34.41 69 LYS A CA 1
ATOM 537 C C . LYS A 1 69 ? 20.101 3.828 4.587 1.00 34.41 69 LYS A C 1
ATOM 539 O O . LYS A 1 69 ? 19.759 4.031 5.775 1.00 34.41 69 LYS A O 1
#

pLDDT: mean 85.48, std 11.38, range [34.41, 96.75]

InterPro domains:
  IPR014873 Voltage-dependent calcium channel, alpha-1 subunit, IQ domain [PF08763] (14-67)
  IPR050599 Voltage-dependent calcium channel alpha-1 subunit [PTHR45628] (1-66)